Protein AF-A0A7J3TCT9-F1 (afdb_monomer_lite)

Sequence (70 aa):
MHKIEERQSLRTFIDQLSQSGINSLRIIEDEIDIEYEVTAYSLLTAGENPALLFNNIKNYPDYSIVSNLL

Radius of gyration: 14.05 Å; chains: 1; bounding box: 34×34×36 Å

Secondary structure (DSSP, 8-state):
---------HHHHHHHHHHS-TTTEEEE-S-B-TTTHHHHHHHHTTTT--EEEE--BTT-TT--EEE---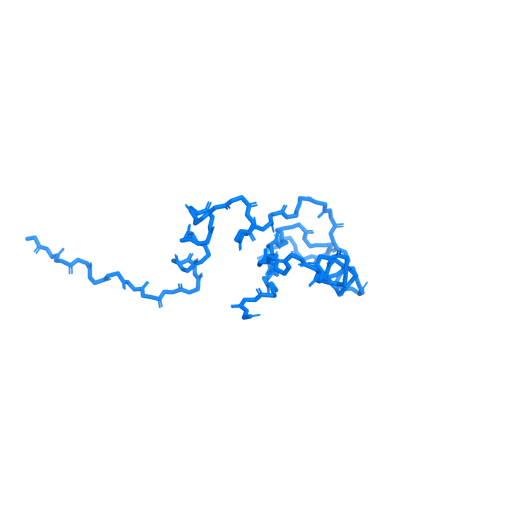

Foldseek 3Di:
DDDPDPPPDPVVVVVVQVVVDDQAEDEDADADEPPCPVVVVCVVCVVSQHWYKYQHYVVCNPDIDIDSND

Structure (mmCIF, N/CA/C/O backbone):
data_AF-A0A7J3TCT9-F1
#
_entry.id   AF-A0A7J3TCT9-F1
#
loop_
_atom_site.group_PDB
_atom_site.id
_atom_site.type_symbol
_atom_site.label_atom_id
_atom_site.label_alt_id
_atom_site.label_comp_id
_atom_site.label_asym_id
_atom_site.label_entity_id
_atom_site.label_seq_id
_atom_site.pdbx_PDB_ins_code
_atom_site.Cartn_x
_atom_site.Cartn_y
_atom_site.Cartn_z
_atom_site.occupancy
_atom_site.B_iso_or_equiv
_atom_site.auth_seq_id
_atom_site.auth_comp_id
_atom_site.auth_asym_id
_atom_site.auth_atom_id
_atom_site.pdbx_PDB_model_num
ATOM 1 N N . MET A 1 1 ? 19.917 22.909 21.637 1.00 39.22 1 MET A N 1
ATOM 2 C CA . MET A 1 1 ? 19.440 22.396 20.335 1.00 39.22 1 MET A CA 1
ATOM 3 C C . MET A 1 1 ? 19.686 20.894 20.323 1.00 39.22 1 MET A C 1
ATOM 5 O O . MET A 1 1 ? 20.827 20.481 20.168 1.00 39.22 1 MET A O 1
ATOM 9 N N . HIS A 1 2 ? 18.677 20.077 20.631 1.00 38.97 2 HIS A N 1
ATOM 10 C CA . HIS A 1 2 ? 18.808 18.629 20.466 1.00 38.97 2 HIS A CA 1
ATOM 11 C C . HIS A 1 2 ? 18.672 18.313 18.981 1.00 38.97 2 HIS A C 1
ATOM 13 O O . HIS A 1 2 ? 17.661 18.631 18.361 1.00 38.97 2 HIS A O 1
ATOM 19 N N . LYS A 1 3 ? 19.740 17.759 18.413 1.00 42.78 3 LYS A N 1
ATOM 20 C CA . LYS A 1 3 ? 19.767 17.207 17.066 1.00 42.78 3 LYS A CA 1
ATOM 21 C C . LYS A 1 3 ? 18.884 15.960 17.119 1.00 42.78 3 LYS A C 1
ATOM 23 O O . LYS A 1 3 ? 19.259 14.983 17.757 1.00 42.78 3 LYS A O 1
ATOM 28 N N . ILE A 1 4 ? 17.673 16.047 16.578 1.00 57.19 4 ILE A N 1
ATOM 29 C CA . ILE A 1 4 ? 16.798 14.885 16.439 1.00 57.19 4 ILE A CA 1
ATOM 30 C C . ILE A 1 4 ? 17.485 14.006 15.398 1.00 57.19 4 ILE A C 1
ATOM 32 O O . ILE A 1 4 ? 17.559 14.382 14.232 1.00 57.19 4 ILE A O 1
ATOM 36 N N . GLU A 1 5 ? 18.080 12.897 15.826 1.00 54.56 5 GLU A N 1
ATOM 37 C CA . GLU A 1 5 ? 18.436 11.824 14.903 1.00 54.56 5 GLU A CA 1
ATOM 38 C C . GLU A 1 5 ? 17.149 11.432 14.173 1.00 54.56 5 GLU A C 1
ATOM 40 O O . GLU A 1 5 ? 16.160 11.075 14.821 1.00 54.56 5 GLU A O 1
ATOM 45 N N . GLU A 1 6 ? 17.122 11.577 12.846 1.00 59.38 6 GLU A N 1
ATOM 46 C CA . GLU A 1 6 ? 16.017 11.090 12.026 1.00 59.38 6 GLU A CA 1
ATOM 47 C C . GLU A 1 6 ? 15.851 9.601 12.322 1.00 59.38 6 GLU A C 1
ATOM 49 O O . GLU A 1 6 ? 16.649 8.767 11.895 1.00 59.38 6 GLU A O 1
ATOM 54 N N . ARG A 1 7 ? 14.833 9.254 13.114 1.00 56.44 7 ARG A N 1
ATOM 55 C CA . ARG A 1 7 ? 14.479 7.857 13.335 1.00 56.44 7 ARG A CA 1
ATOM 56 C C . ARG A 1 7 ? 14.125 7.282 11.969 1.00 56.44 7 ARG A C 1
ATOM 58 O O . ARG A 1 7 ? 13.097 7.648 11.396 1.00 56.44 7 ARG A O 1
ATOM 65 N N . GLN A 1 8 ? 14.979 6.400 11.456 1.00 75.00 8 GLN A N 1
ATOM 66 C CA . GLN A 1 8 ? 14.700 5.594 10.274 1.00 75.00 8 GLN A CA 1
ATOM 67 C C . GLN A 1 8 ? 13.522 4.677 10.611 1.00 75.00 8 GLN A C 1
ATOM 69 O O . GLN A 1 8 ? 13.679 3.622 11.220 1.00 75.00 8 GLN A O 1
ATOM 74 N N . SER A 1 9 ? 12.316 5.146 10.311 1.00 88.56 9 SER A N 1
ATOM 75 C CA . SER A 1 9 ? 11.073 4.410 10.500 1.00 88.56 9 SER A CA 1
ATOM 76 C C . SER A 1 9 ? 10.475 4.085 9.140 1.00 88.56 9 SER A C 1
ATOM 78 O O . SER A 1 9 ? 10.731 4.794 8.167 1.00 88.56 9 SER A O 1
ATOM 80 N N . LEU A 1 10 ? 9.631 3.053 9.077 1.00 88.00 10 LEU A N 1
ATOM 81 C CA . LEU A 1 10 ? 8.874 2.746 7.862 1.00 88.00 10 LEU A CA 1
ATOM 82 C C . LEU A 1 10 ? 8.055 3.958 7.388 1.00 88.00 10 LEU A C 1
ATOM 84 O O . LEU A 1 10 ? 7.949 4.195 6.193 1.00 88.00 10 LEU A O 1
ATOM 88 N N . ARG A 1 11 ? 7.546 4.774 8.320 1.00 88.19 11 ARG A N 1
ATOM 89 C CA . ARG A 1 11 ? 6.839 6.018 7.997 1.00 88.19 11 ARG A CA 1
ATOM 90 C C . ARG A 1 11 ? 7.762 7.031 7.324 1.00 88.19 11 ARG A C 1
ATOM 92 O O . ARG A 1 11 ? 7.439 7.501 6.246 1.00 88.19 11 ARG A O 1
ATOM 99 N N . THR A 1 12 ? 8.939 7.270 7.904 1.00 89.62 12 THR A N 1
ATOM 100 C CA . THR A 1 12 ? 9.966 8.150 7.321 1.00 89.62 12 THR A CA 1
ATOM 101 C C . THR A 1 12 ? 10.365 7.682 5.918 1.00 89.62 12 THR A C 1
ATOM 103 O O . THR A 1 12 ? 10.548 8.500 5.025 1.00 89.62 12 THR A O 1
ATOM 106 N N . PHE A 1 13 ? 10.471 6.367 5.707 1.00 89.19 13 PHE A N 1
ATOM 107 C CA . PHE A 1 13 ? 10.791 5.789 4.402 1.00 89.19 13 PHE A CA 1
ATOM 108 C C . PHE A 1 13 ? 9.664 5.987 3.376 1.00 89.19 13 PHE A C 1
ATOM 110 O O . PHE A 1 13 ? 9.926 6.406 2.254 1.00 89.19 13 PHE A O 1
ATOM 117 N N . ILE A 1 14 ? 8.406 5.750 3.758 1.00 90.50 14 ILE A N 1
ATOM 118 C CA . ILE A 1 14 ? 7.244 5.999 2.889 1.00 90.50 14 ILE A CA 1
ATOM 119 C C . ILE A 1 14 ? 7.137 7.493 2.543 1.00 90.50 14 ILE A C 1
ATOM 121 O O . ILE A 1 14 ? 6.909 7.839 1.384 1.00 90.50 14 ILE A O 1
ATOM 125 N N . ASP A 1 15 ? 7.368 8.379 3.515 1.00 89.69 15 ASP A N 1
ATOM 126 C CA . ASP A 1 15 ? 7.385 9.828 3.295 1.00 89.69 15 ASP A CA 1
ATOM 127 C C . ASP A 1 15 ? 8.468 10.213 2.276 1.00 89.69 15 ASP A C 1
ATOM 129 O O . ASP A 1 15 ? 8.207 10.998 1.363 1.00 89.69 15 ASP A O 1
ATOM 133 N N . GLN A 1 16 ? 9.659 9.613 2.362 1.00 89.62 16 GLN A N 1
ATOM 134 C CA . GLN A 1 16 ? 10.718 9.788 1.364 1.00 89.62 16 GLN A CA 1
ATOM 135 C C . GLN A 1 16 ? 10.295 9.263 -0.014 1.00 89.62 16 GLN A C 1
ATOM 137 O O . GLN A 1 16 ? 10.484 9.965 -1.009 1.00 89.62 16 GLN A O 1
ATOM 142 N N . LEU A 1 17 ? 9.672 8.080 -0.100 1.00 90.12 17 LEU A N 1
ATOM 143 C CA . LEU A 1 17 ? 9.171 7.537 -1.368 1.00 90.12 17 LEU A CA 1
ATOM 144 C C . LEU A 1 17 ? 8.156 8.480 -2.023 1.00 90.12 17 LEU A C 1
ATOM 146 O O . LEU A 1 17 ? 8.234 8.693 -3.229 1.00 90.12 17 LEU A O 1
ATOM 150 N N . SER A 1 18 ? 7.271 9.115 -1.250 1.00 88.06 18 SER A N 1
ATOM 151 C CA . SER A 1 18 ? 6.315 10.103 -1.779 1.00 88.06 18 SER A CA 1
ATOM 152 C C . SER A 1 18 ? 6.985 11.329 -2.426 1.00 88.06 18 SER A C 1
ATOM 154 O O . SER A 1 18 ? 6.401 11.975 -3.291 1.00 88.06 18 SER A O 1
ATOM 156 N N . GLN A 1 19 ? 8.232 11.627 -2.045 1.00 88.50 19 GLN A N 1
ATOM 157 C CA . GLN A 1 19 ? 9.012 12.775 -2.523 1.00 88.50 19 GLN A CA 1
ATOM 158 C C . GLN A 1 19 ? 10.010 12.407 -3.637 1.00 88.50 19 GLN A C 1
ATOM 160 O O . GLN A 1 19 ? 10.607 13.294 -4.243 1.00 88.50 19 GLN A O 1
ATOM 165 N N . SER A 1 20 ? 10.212 11.110 -3.901 1.00 81.75 20 SER A N 1
ATOM 166 C CA . SER A 1 20 ? 11.322 10.591 -4.717 1.00 81.75 20 SER A CA 1
ATOM 167 C C . SER A 1 20 ? 11.062 10.580 -6.233 1.00 81.75 20 SER A C 1
ATOM 169 O O . SER A 1 20 ? 12.011 10.447 -7.005 1.00 81.75 20 SER A O 1
ATOM 171 N N . GLY A 1 21 ? 9.812 10.737 -6.687 1.00 74.19 21 GLY A N 1
ATOM 172 C CA . GLY A 1 21 ? 9.469 10.821 -8.111 1.00 74.19 21 GLY A CA 1
ATOM 173 C C . GLY A 1 21 ? 8.092 10.252 -8.468 1.00 74.19 21 GLY A C 1
ATOM 174 O O . GLY A 1 21 ? 7.364 9.755 -7.619 1.00 74.19 21 GLY A O 1
ATOM 175 N N . ILE A 1 22 ? 7.737 10.319 -9.758 1.00 65.94 22 ILE A N 1
ATOM 176 C CA . ILE A 1 22 ? 6.401 9.961 -10.284 1.00 65.94 22 ILE A CA 1
ATOM 177 C C . ILE A 1 22 ? 6.047 8.465 -10.133 1.00 65.94 22 ILE A C 1
ATOM 179 O O . ILE A 1 22 ? 4.866 8.137 -10.120 1.00 65.94 22 ILE A O 1
ATOM 183 N N . ASN A 1 23 ? 7.030 7.577 -9.927 1.00 77.75 23 ASN A N 1
ATOM 184 C CA . ASN A 1 23 ? 6.820 6.119 -9.867 1.00 77.75 23 ASN A CA 1
ATOM 185 C C . ASN A 1 23 ? 7.342 5.448 -8.582 1.00 77.75 23 ASN A C 1
ATOM 187 O O . ASN A 1 23 ? 7.434 4.227 -8.525 1.00 77.75 23 ASN A O 1
ATOM 191 N N . SER A 1 24 ? 7.719 6.205 -7.549 1.00 88.81 24 SER A N 1
ATOM 192 C CA . SER A 1 24 ? 8.276 5.621 -6.316 1.00 88.81 24 SER A CA 1
ATOM 193 C C . SER A 1 24 ? 7.210 5.154 -5.326 1.00 88.81 24 SER A C 1
ATOM 195 O O . SER A 1 24 ? 7.430 4.180 -4.610 1.00 88.81 24 SER A O 1
ATOM 197 N N . LEU A 1 25 ? 6.057 5.823 -5.287 1.00 93.50 25 LEU A N 1
ATOM 198 C CA . LEU A 1 25 ? 4.928 5.467 -4.433 1.00 93.50 25 LEU A CA 1
ATOM 199 C C . LEU A 1 25 ? 3.618 5.718 -5.174 1.00 93.50 25 LEU A C 1
ATOM 201 O O . LEU A 1 25 ? 3.381 6.818 -5.670 1.00 93.50 25 LEU A O 1
ATOM 205 N N . ARG A 1 26 ? 2.738 4.722 -5.176 1.00 93.75 26 ARG A N 1
ATOM 206 C CA . ARG A 1 26 ? 1.364 4.850 -5.645 1.00 93.75 26 ARG A CA 1
ATOM 207 C C . ARG A 1 26 ? 0.410 4.689 -4.471 1.00 93.75 26 ARG A C 1
ATOM 209 O O . ARG A 1 26 ? 0.372 3.644 -3.825 1.00 93.75 26 ARG A O 1
ATOM 216 N N . ILE A 1 27 ? -0.360 5.738 -4.211 1.00 94.50 27 ILE A N 1
ATOM 217 C CA . ILE A 1 27 ? -1.423 5.729 -3.206 1.00 94.50 27 ILE A CA 1
ATOM 218 C C . ILE A 1 27 ? -2.702 5.238 -3.885 1.00 94.50 27 ILE A C 1
ATOM 220 O O . ILE A 1 27 ? -3.062 5.733 -4.953 1.00 94.50 27 ILE A O 1
ATOM 224 N N . ILE A 1 28 ? -3.355 4.251 -3.281 1.00 94.88 28 ILE A N 1
ATOM 225 C CA . ILE A 1 28 ? -4.608 3.664 -3.752 1.00 94.88 28 ILE A CA 1
ATOM 226 C C . ILE A 1 28 ? -5.726 4.118 -2.811 1.00 94.88 28 ILE A C 1
ATOM 228 O O . ILE A 1 28 ? -5.688 3.836 -1.610 1.00 94.88 28 ILE A O 1
ATOM 232 N N . GLU A 1 29 ? -6.684 4.866 -3.360 1.00 93.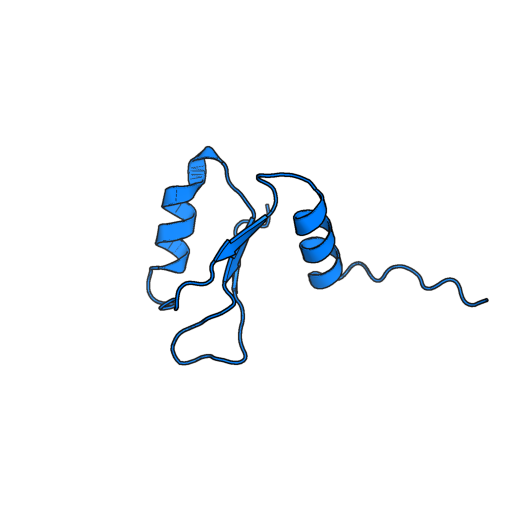94 29 GLU A N 1
ATOM 233 C CA . GLU A 1 29 ? -7.817 5.443 -2.616 1.00 93.94 29 GLU A CA 1
ATOM 234 C C . GLU A 1 29 ? -9.080 4.569 -2.668 1.00 93.94 29 GLU A C 1
ATOM 236 O O . GLU A 1 29 ? -9.993 4.760 -1.860 1.00 93.94 29 GLU A O 1
ATOM 241 N N . ASP A 1 30 ? -9.119 3.602 -3.589 1.00 95.31 30 ASP A N 1
ATOM 242 C CA . ASP A 1 30 ? -10.204 2.628 -3.713 1.00 95.31 30 ASP A CA 1
ATOM 243 C C . ASP A 1 30 ? -10.392 1.851 -2.396 1.00 95.31 30 ASP A C 1
ATOM 245 O O . ASP A 1 30 ? -9.426 1.615 -1.668 1.00 95.31 30 ASP A O 1
ATOM 249 N N . GLU A 1 31 ? -11.631 1.462 -2.069 1.00 96.75 31 GLU A N 1
ATOM 250 C CA . GLU A 1 31 ? -11.871 0.517 -0.969 1.00 96.75 31 GLU A CA 1
ATOM 251 C C 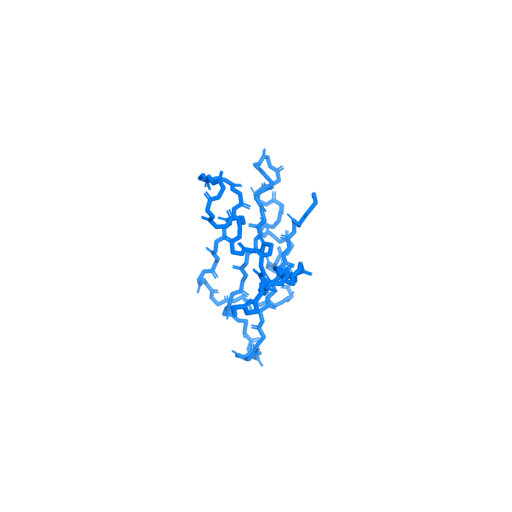. GLU A 1 31 ? -11.373 -0.866 -1.390 1.00 96.75 31 GLU A C 1
ATOM 253 O O . GLU A 1 31 ? -11.819 -1.395 -2.404 1.00 96.75 31 GLU A O 1
ATOM 258 N N . ILE A 1 32 ? -10.460 -1.434 -0.602 1.00 97.06 32 ILE A N 1
ATOM 259 C CA . ILE A 1 32 ? -9.761 -2.674 -0.929 1.00 97.06 32 ILE A CA 1
ATOM 260 C C . ILE A 1 32 ? -10.277 -3.830 -0.089 1.00 97.06 32 ILE A C 1
ATOM 262 O O . ILE A 1 32 ? -10.244 -3.781 1.145 1.00 97.06 32 ILE A O 1
ATOM 266 N N . ASP A 1 33 ? -10.661 -4.909 -0.759 1.00 95.62 33 ASP A N 1
ATOM 267 C CA . ASP A 1 33 ? -10.794 -6.220 -0.143 1.00 95.62 33 ASP A CA 1
ATOM 268 C C . ASP A 1 33 ? -9.412 -6.883 -0.028 1.00 95.62 33 ASP A C 1
ATOM 270 O O . ASP A 1 33 ? -8.671 -7.033 -1.003 1.00 95.62 33 ASP A O 1
ATOM 274 N N . ILE A 1 34 ? -9.025 -7.281 1.186 1.00 91.19 34 ILE A N 1
ATOM 275 C CA . ILE A 1 34 ? -7.720 -7.921 1.412 1.00 91.19 34 ILE A CA 1
ATOM 276 C C . ILE A 1 34 ? -7.605 -9.254 0.668 1.00 91.19 34 ILE A C 1
ATOM 278 O O . ILE A 1 34 ? -6.496 -9.708 0.372 1.00 91.19 34 ILE A O 1
ATOM 282 N N . GLU A 1 35 ? -8.743 -9.882 0.366 1.00 91.50 35 GLU A N 1
ATOM 283 C CA . GLU A 1 35 ? -8.793 -11.085 -0.441 1.00 91.50 35 GLU A CA 1
ATOM 284 C C . GLU A 1 35 ? -8.528 -10.720 -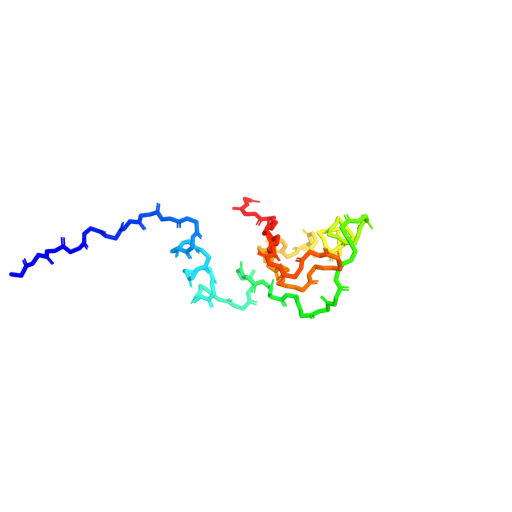1.906 1.00 91.50 35 GLU A C 1
ATOM 286 O O . GLU A 1 35 ? -9.395 -10.265 -2.644 1.00 91.50 35 GLU A O 1
ATOM 291 N N . TYR A 1 36 ? -7.290 -10.974 -2.334 1.00 90.19 36 TYR A N 1
ATOM 292 C CA . TYR A 1 36 ? -6.815 -10.940 -3.721 1.00 90.19 36 TYR A CA 1
ATOM 293 C C . TYR A 1 36 ? -6.589 -9.563 -4.354 1.00 90.19 36 TYR A C 1
ATOM 295 O O . TYR A 1 36 ? -5.718 -9.473 -5.222 1.00 90.19 36 TYR A O 1
ATOM 303 N N . GLU A 1 37 ? -7.274 -8.492 -3.943 1.00 95.38 37 GLU A N 1
ATOM 304 C CA . GLU A 1 37 ? -7.139 -7.199 -4.636 1.00 95.38 37 GLU A CA 1
ATOM 305 C C . GLU A 1 37 ? -5.744 -6.590 -4.464 1.00 95.38 37 GLU A C 1
ATOM 307 O O . GLU A 1 37 ? -5.149 -6.141 -5.443 1.00 95.38 37 GLU A O 1
ATOM 312 N N . VAL A 1 38 ? -5.141 -6.687 -3.273 1.00 93.38 38 VAL A N 1
ATOM 313 C CA . VAL A 1 38 ? -3.748 -6.249 -3.046 1.00 93.38 38 VAL A CA 1
ATOM 314 C C . VAL A 1 38 ? -2.787 -6.934 -4.027 1.00 93.38 38 VAL A C 1
ATOM 316 O O . VAL A 1 38 ? -1.958 -6.281 -4.662 1.00 93.38 38 VAL A O 1
ATOM 319 N N . THR A 1 39 ? -2.916 -8.254 -4.197 1.00 93.44 39 THR A N 1
ATOM 320 C CA . THR A 1 39 ? -2.086 -9.025 -5.134 1.00 93.44 39 THR A CA 1
ATOM 321 C C . THR A 1 39 ? -2.392 -8.671 -6.589 1.00 93.44 39 THR A C 1
ATOM 323 O O . THR A 1 39 ? -1.471 -8.610 -7.404 1.00 93.44 39 THR A O 1
ATOM 326 N N . ALA A 1 40 ? -3.655 -8.400 -6.924 1.00 95.25 40 ALA A N 1
ATOM 327 C CA . ALA A 1 40 ? -4.049 -7.972 -8.260 1.00 95.25 40 ALA A CA 1
ATOM 328 C C . ALA A 1 40 ? -3.393 -6.634 -8.640 1.00 95.25 40 ALA A C 1
ATOM 330 O O . ALA A 1 40 ? -2.822 -6.536 -9.727 1.00 95.25 40 ALA A O 1
ATOM 331 N N . TYR A 1 41 ? -3.380 -5.643 -7.738 1.00 94.94 41 TYR A N 1
ATOM 332 C CA . TYR A 1 41 ? -2.659 -4.384 -7.963 1.00 94.94 41 TYR A CA 1
ATOM 333 C C . TYR A 1 41 ? -1.157 -4.617 -8.155 1.00 94.94 41 TYR A C 1
ATOM 335 O O . TYR A 1 41 ? -0.594 -4.098 -9.118 1.00 94.94 41 TYR A O 1
ATOM 343 N N . SER A 1 42 ? -0.517 -5.445 -7.318 1.00 91.81 42 SER A N 1
ATOM 344 C CA . SER A 1 42 ? 0.907 -5.777 -7.486 1.00 91.81 42 SER A CA 1
ATOM 345 C C . SER A 1 42 ? 1.212 -6.390 -8.861 1.00 91.81 42 SER A C 1
ATOM 347 O O . SER A 1 42 ? 2.212 -6.025 -9.477 1.00 91.81 42 SER A O 1
ATOM 349 N N . LEU A 1 43 ? 0.353 -7.280 -9.375 1.00 94.25 43 LEU A N 1
ATOM 350 C CA . LEU A 1 43 ? 0.513 -7.871 -10.710 1.00 94.25 43 LEU A CA 1
ATOM 351 C C . LEU A 1 43 ? 0.307 -6.846 -11.832 1.00 94.25 43 LEU A C 1
ATOM 353 O O . LEU A 1 43 ? 1.081 -6.825 -12.789 1.00 94.25 43 LEU A O 1
ATOM 357 N N . LEU A 1 44 ? -0.704 -5.982 -11.711 1.00 94.12 44 LEU A N 1
ATOM 358 C CA . LEU A 1 44 ? -0.990 -4.931 -12.692 1.00 94.12 44 LEU A CA 1
ATOM 359 C C . LEU A 1 44 ? 0.160 -3.929 -12.819 1.00 94.12 44 LEU A C 1
ATOM 361 O O . LEU A 1 44 ? 0.423 -3.431 -13.912 1.00 94.12 44 LEU A O 1
ATOM 365 N N . THR A 1 45 ? 0.860 -3.646 -11.721 1.00 91.62 45 THR A N 1
ATOM 366 C CA . THR A 1 45 ? 1.960 -2.676 -11.694 1.00 91.62 45 THR A CA 1
ATOM 367 C C . THR A 1 45 ? 3.344 -3.309 -11.824 1.00 91.62 45 THR A C 1
ATOM 369 O O . THR A 1 45 ? 4.337 -2.601 -11.682 1.00 91.62 45 THR A O 1
ATOM 372 N N . ALA A 1 46 ? 3.454 -4.612 -12.100 1.00 89.00 46 ALA A N 1
ATOM 373 C CA . ALA A 1 46 ? 4.730 -5.337 -12.065 1.00 89.00 46 ALA A CA 1
ATOM 374 C C . ALA A 1 46 ? 5.810 -4.780 -13.018 1.00 89.00 46 ALA A C 1
ATOM 376 O O . ALA A 1 46 ? 6.998 -4.943 -12.755 1.00 89.00 46 ALA A O 1
ATOM 377 N N . GLY A 1 47 ? 5.419 -4.113 -14.111 1.00 88.75 47 GLY A N 1
ATOM 378 C CA . GLY A 1 47 ? 6.360 -3.493 -15.055 1.00 88.75 47 GLY A CA 1
ATOM 379 C C . GLY A 1 47 ? 7.014 -2.198 -14.551 1.00 88.75 47 GLY A C 1
ATOM 380 O O . GLY A 1 47 ? 8.120 -1.875 -14.972 1.00 88.75 47 GLY A O 1
ATOM 381 N N . GLU A 1 48 ? 6.346 -1.472 -13.654 1.00 89.56 48 GLU A N 1
ATOM 382 C CA . GLU A 1 48 ? 6.841 -0.220 -13.055 1.00 89.56 48 GLU A CA 1
ATOM 383 C C . GLU A 1 48 ? 7.341 -0.433 -11.617 1.00 89.56 48 GLU A C 1
ATOM 385 O O . GLU A 1 48 ? 8.187 0.319 -11.143 1.00 89.56 48 GLU A O 1
ATOM 390 N N . ASN A 1 49 ? 6.811 -1.462 -10.947 1.00 89.06 49 ASN A N 1
ATOM 391 C CA . ASN A 1 49 ? 7.058 -1.859 -9.562 1.00 89.06 49 ASN A CA 1
ATOM 392 C C . ASN A 1 49 ? 7.104 -0.690 -8.550 1.00 89.06 49 ASN A C 1
ATOM 394 O O . ASN A 1 49 ? 8.056 -0.601 -7.772 1.00 89.06 49 ASN A O 1
ATOM 398 N N . PRO A 1 50 ? 6.104 0.216 -8.531 1.00 93.75 50 PRO A N 1
ATOM 399 C CA . PRO A 1 50 ? 6.024 1.231 -7.491 1.00 93.75 50 PRO A CA 1
ATOM 400 C C . PRO A 1 50 ? 5.724 0.572 -6.141 1.00 93.75 50 PRO A C 1
ATOM 402 O O . PRO A 1 50 ? 5.011 -0.440 -6.086 1.00 93.75 50 PRO A O 1
ATOM 405 N N . ALA A 1 51 ? 6.162 1.201 -5.048 1.00 94.94 51 ALA A N 1
ATOM 406 C CA . ALA A 1 51 ? 5.593 0.896 -3.742 1.00 94.94 51 ALA A CA 1
ATOM 407 C C . ALA A 1 51 ? 4.095 1.225 -3.765 1.00 94.94 51 ALA A C 1
ATOM 409 O O . ALA A 1 51 ? 3.683 2.242 -4.326 1.00 94.94 51 ALA A O 1
ATOM 410 N N . LEU A 1 52 ? 3.274 0.376 -3.157 1.00 95.69 52 LEU A N 1
ATOM 411 C CA . LEU A 1 52 ? 1.822 0.549 -3.121 1.00 95.69 52 LEU A CA 1
ATOM 412 C C . LEU A 1 52 ? 1.386 0.842 -1.691 1.00 95.69 52 LEU A C 1
ATOM 414 O O . LEU A 1 52 ? 1.753 0.096 -0.785 1.00 95.69 52 LEU A O 1
ATOM 418 N N . LEU A 1 53 ? 0.599 1.899 -1.492 1.00 95.94 53 LEU A N 1
ATOM 419 C CA . LEU A 1 53 ? 0.002 2.248 -0.204 1.00 95.94 53 LEU A CA 1
ATOM 420 C C . LEU A 1 53 ? -1.524 2.241 -0.313 1.00 95.94 53 LEU A C 1
ATOM 422 O O . LEU A 1 53 ? -2.101 3.064 -1.019 1.00 95.94 53 LEU A O 1
ATOM 426 N N . PHE A 1 54 ? -2.160 1.338 0.425 1.00 96.81 54 PHE A N 1
ATOM 427 C CA . PHE A 1 54 ? -3.608 1.173 0.496 1.00 96.81 54 PHE A CA 1
ATOM 428 C C . PHE A 1 54 ? -4.096 1.678 1.857 1.00 96.81 54 PHE A C 1
ATOM 430 O O . PHE A 1 54 ? -3.746 1.102 2.890 1.00 96.81 54 PHE A O 1
ATOM 437 N N . ASN A 1 55 ? -4.882 2.756 1.864 1.00 96.06 55 ASN A N 1
ATOM 438 C CA . ASN A 1 55 ? -5.356 3.396 3.100 1.00 96.06 55 ASN A CA 1
ATOM 439 C C . ASN A 1 55 ? -6.811 3.061 3.450 1.00 96.06 55 ASN A C 1
ATOM 441 O O . ASN A 1 55 ? -7.231 3.319 4.573 1.00 96.06 55 ASN A O 1
ATOM 445 N N . ASN A 1 56 ? -7.578 2.525 2.501 1.00 96.94 56 ASN A N 1
ATOM 446 C CA . ASN A 1 56 ? -9.003 2.259 2.657 1.00 96.94 56 ASN A CA 1
ATOM 447 C C . ASN A 1 56 ? -9.261 0.751 2.568 1.00 96.94 56 ASN A C 1
ATOM 449 O O . ASN A 1 56 ? -9.492 0.218 1.487 1.00 96.94 56 ASN A O 1
ATOM 453 N N . ILE A 1 57 ? -9.142 0.046 3.695 1.00 97.38 57 ILE A N 1
ATOM 454 C CA . ILE A 1 57 ? -9.290 -1.412 3.741 1.00 97.38 57 ILE A CA 1
ATOM 455 C C . ILE A 1 57 ? -10.688 -1.781 4.236 1.00 97.38 57 ILE A C 1
ATOM 457 O O . ILE A 1 57 ? -11.083 -1.448 5.358 1.00 97.38 57 ILE A O 1
ATOM 461 N N . LYS A 1 58 ? -11.422 -2.531 3.415 1.00 97.06 58 LYS A N 1
ATOM 462 C CA . LYS A 1 58 ? -12.770 -3.014 3.712 1.00 97.06 58 LYS A CA 1
ATOM 463 C C . LYS A 1 58 ? -12.785 -3.794 5.025 1.00 97.06 58 LYS A C 1
ATOM 465 O O . LYS A 1 58 ? -11.987 -4.705 5.222 1.00 97.06 58 LYS A O 1
ATOM 470 N N . ASN A 1 59 ? -13.711 -3.455 5.922 1.00 96.75 59 ASN A N 1
ATOM 471 C CA . ASN A 1 59 ? -13.827 -3.998 7.287 1.00 96.75 59 ASN A CA 1
ATOM 472 C C . ASN A 1 59 ? -12.658 -3.682 8.249 1.00 96.75 59 ASN A C 1
ATOM 474 O O . ASN A 1 59 ? -12.734 -4.070 9.416 1.00 96.75 59 ASN A O 1
ATOM 478 N N . TYR A 1 60 ? -11.617 -2.960 7.816 1.00 96.44 60 TYR A N 1
ATOM 479 C CA . TYR A 1 60 ? -10.438 -2.625 8.628 1.00 96.44 60 TYR A CA 1
ATOM 480 C C . TYR A 1 60 ? -10.068 -1.130 8.511 1.00 96.44 60 TYR A C 1
ATOM 482 O O . TYR A 1 60 ? -8.977 -0.801 8.044 1.00 96.44 60 TYR A O 1
ATOM 490 N N . PRO A 1 61 ? -10.936 -0.205 8.966 1.00 93.81 61 PRO A N 1
ATOM 491 C CA . PRO A 1 61 ? -10.772 1.238 8.743 1.00 93.81 61 PRO A CA 1
ATOM 492 C C . PRO A 1 61 ? -9.544 1.860 9.431 1.00 93.81 61 PRO A C 1
ATOM 494 O O . PRO A 1 61 ? -9.094 2.927 9.026 1.00 93.81 61 PRO A O 1
ATOM 497 N N . ASP A 1 62 ? -8.993 1.203 10.455 1.00 96.56 62 ASP A N 1
ATOM 498 C CA . ASP A 1 62 ? -7.816 1.677 11.199 1.00 96.56 62 ASP A CA 1
ATOM 499 C C . ASP A 1 62 ? -6.488 1.109 10.665 1.00 96.56 62 ASP A C 1
ATOM 501 O O . ASP A 1 62 ? -5.423 1.362 11.235 1.00 96.56 62 ASP A O 1
ATOM 505 N N . TYR A 1 63 ? -6.535 0.309 9.597 1.00 95.12 63 TYR A N 1
ATOM 506 C CA . TYR A 1 63 ? -5.367 -0.353 9.028 1.00 95.12 63 TYR A CA 1
ATOM 507 C C . TYR A 1 63 ? -5.024 0.203 7.650 1.00 95.12 63 TYR A C 1
ATOM 509 O O . TYR A 1 63 ? -5.876 0.624 6.875 1.00 95.12 63 TYR A O 1
ATOM 517 N N . SER A 1 64 ? -3.735 0.149 7.331 1.00 95.00 64 SER A N 1
ATOM 518 C CA . SER A 1 64 ? -3.219 0.433 5.996 1.00 95.00 64 SER A CA 1
ATOM 519 C C . SER A 1 64 ? -2.271 -0.684 5.594 1.00 95.00 64 SER A C 1
ATOM 521 O O . SER A 1 64 ? -1.575 -1.256 6.439 1.00 95.00 64 SER A O 1
ATOM 523 N N . ILE A 1 65 ? -2.235 -0.989 4.304 1.00 95.62 65 ILE A N 1
ATOM 524 C CA . ILE A 1 65 ? -1.330 -1.988 3.741 1.00 95.62 65 ILE A CA 1
ATOM 525 C C . ILE A 1 65 ? -0.296 -1.259 2.899 1.00 95.62 65 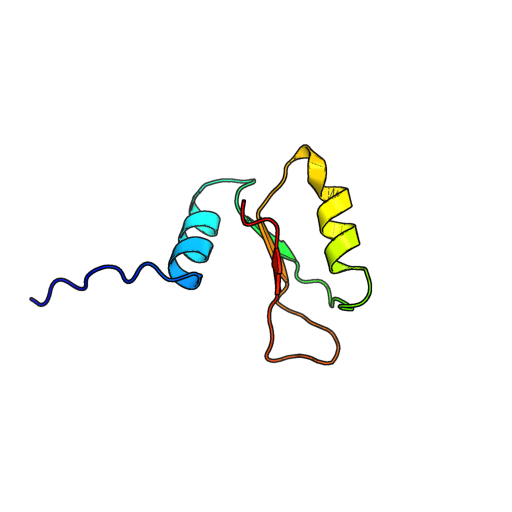ILE A C 1
ATOM 527 O O . ILE A 1 65 ? -0.631 -0.389 2.098 1.00 95.62 65 ILE A O 1
ATOM 531 N N . VAL A 1 66 ? 0.968 -1.636 3.070 1.00 94.56 66 VAL A N 1
ATOM 532 C CA . VAL A 1 66 ? 2.051 -1.223 2.184 1.00 94.56 66 VAL A CA 1
ATOM 533 C C . VAL A 1 66 ? 2.658 -2.459 1.527 1.00 94.56 66 VAL A C 1
ATOM 535 O O . VAL A 1 66 ? 2.908 -3.458 2.201 1.00 94.56 66 VAL A O 1
ATOM 538 N N . SER A 1 67 ? 2.860 -2.406 0.213 1.00 93.62 67 SER A N 1
ATOM 539 C CA . SER A 1 67 ? 3.414 -3.501 -0.591 1.00 93.62 67 SER A CA 1
ATOM 540 C C . SER A 1 67 ? 4.504 -2.989 -1.534 1.00 93.62 67 SER A C 1
ATOM 542 O O . SER A 1 67 ? 4.662 -1.780 -1.707 1.00 93.62 67 SER A O 1
ATOM 544 N N . ASN A 1 68 ? 5.245 -3.915 -2.148 1.00 91.12 68 ASN A N 1
ATOM 545 C CA . ASN A 1 68 ? 6.295 -3.645 -3.137 1.00 91.12 68 ASN A CA 1
ATOM 546 C C . ASN A 1 68 ? 7.398 -2.688 -2.622 1.00 91.12 68 ASN A C 1
ATOM 548 O O . ASN A 1 68 ? 7.811 -1.763 -3.313 1.00 91.12 68 ASN A O 1
ATOM 552 N N . LEU A 1 69 ? 7.859 -2.878 -1.380 1.00 86.94 69 LEU A N 1
ATOM 553 C CA . LEU A 1 69 ? 8.898 -2.032 -0.765 1.00 86.94 69 LEU A CA 1
ATOM 554 C C . LEU A 1 69 ? 10.342 -2.381 -1.187 1.00 86.94 69 LEU A C 1
ATOM 556 O O . LEU A 1 69 ? 11.271 -1.745 -0.685 1.00 86.94 69 LEU A O 1
ATOM 560 N N . LEU A 1 70 ? 10.541 -3.384 -2.054 1.00 68.62 70 LEU A N 1
ATOM 561 C CA . LEU A 1 70 ? 11.844 -3.890 -2.512 1.00 68.62 70 LEU A CA 1
ATOM 562 C C . LEU A 1 70 ? 11.840 -4.177 -4.017 1.00 68.62 70 LEU A C 1
ATOM 564 O O . LEU A 1 70 ? 10.818 -4.713 -4.509 1.00 68.62 70 LEU A O 1
#

pLDDT: mean 86.99, std 14.11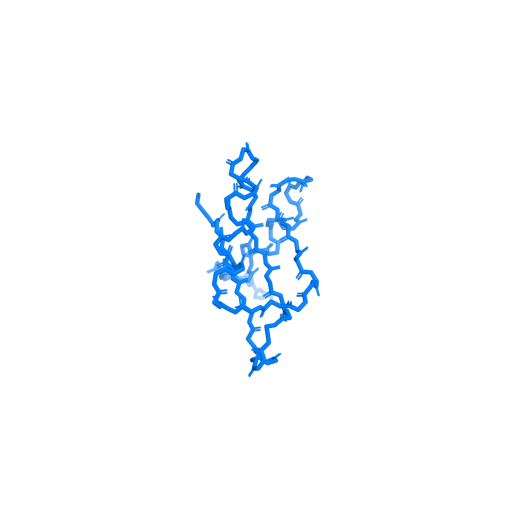, range [38.97, 97.38]